Protein AF-A0A4V3IIV3-F1 (afdb_monomer_lite)

Foldseek 3Di:
DDDPVVVVVVVPPDDDDDAAEEEQEFADWDWDWDWADDPPDIDIDTAGDDPSLVPQLCQVVVRHAYEYEYEQEDPNSVVSVVRSCVSNVPSYHYDYDYDPDDDPCVPVDD

Organism: NCBI:txid1259262

Secondary structure (DSSP, 8-state):
---HHHHHHHTTS--S---EEEEEE-S--EEEEEEE--SSS-EEEEEEESHHHHHHTTTGGGTEEEEEEEE--HHHHHHHHHHHHHHHTTSEEEEEE--S----GGG---

Radius of gyration: 18.39 Å; chains: 1; bounding box: 47×36×57 Å

InterPro domains:
  IPR029056 Ribokinase-like [G3DSA:3.40.1190.20] (20-99)

Structure (mmCIF, N/CA/C/O backbone):
data_AF-A0A4V3IIV3-F1
#
_entry.id   AF-A0A4V3IIV3-F1
#
loop_
_atom_site.group_PDB
_atom_site.id
_atom_site.type_symbol
_atom_site.label_atom_id
_atom_site.label_alt_id
_atom_site.label_comp_id
_atom_site.label_asym_id
_atom_site.label_entity_id
_atom_site.label_seq_id
_atom_site.pdbx_PDB_ins_code
_atom_site.Cartn_x
_atom_site.Cartn_y
_atom_site.Cartn_z
_atom_site.occupancy
_atom_site.B_iso_or_equiv
_atom_site.auth_seq_id
_atom_site.auth_comp_id
_atom_site.auth_asym_id
_atom_site.auth_atom_id
_atom_site.pdbx_PDB_model_num
ATOM 1 N N . MET A 1 1 ? 1.792 -2.832 28.795 1.00 39.19 1 MET A N 1
ATOM 2 C CA . MET A 1 1 ? 1.849 -3.235 27.375 1.00 39.19 1 MET A CA 1
ATOM 3 C C . MET A 1 1 ? 0.774 -4.295 27.176 1.00 39.19 1 MET A C 1
ATOM 5 O O . MET A 1 1 ? 0.984 -5.419 27.604 1.00 39.19 1 MET A O 1
ATOM 9 N N . ALA A 1 2 ? -0.420 -3.896 26.719 1.00 42.84 2 ALA A N 1
ATOM 10 C CA . ALA A 1 2 ? -1.589 -4.779 26.665 1.00 42.84 2 ALA A CA 1
ATOM 11 C C . ALA A 1 2 ? -1.345 -5.963 25.713 1.00 42.84 2 ALA A C 1
ATOM 13 O O . ALA A 1 2 ? -0.793 -5.784 24.627 1.00 42.84 2 ALA A O 1
ATOM 14 N N . ASP A 1 3 ? -1.714 -7.160 26.166 1.00 42.53 3 ASP A N 1
ATOM 15 C CA . ASP A 1 3 ? -1.535 -8.427 25.461 1.00 42.53 3 ASP A CA 1
ATOM 16 C C . ASP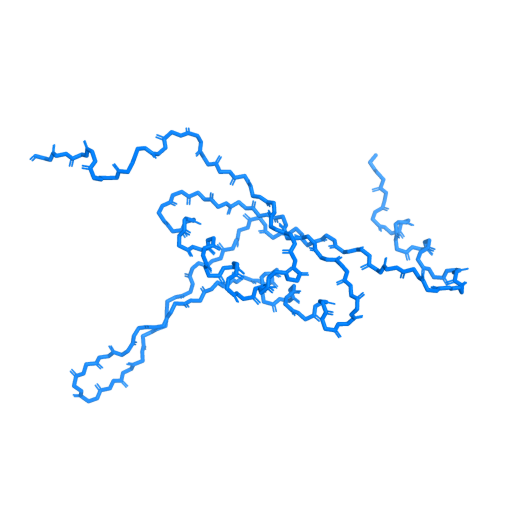 A 1 3 ? -2.420 -8.462 24.208 1.00 42.53 3 ASP A C 1
ATOM 18 O O . ASP A 1 3 ? -3.639 -8.319 24.288 1.00 42.53 3 ASP A O 1
ATOM 22 N N . ALA A 1 4 ? -1.818 -8.683 23.038 1.00 40.72 4 ALA A N 1
ATOM 23 C CA . ALA A 1 4 ? -2.549 -8.806 21.779 1.00 40.72 4 ALA A CA 1
ATOM 24 C C . ALA A 1 4 ? -3.653 -9.876 21.856 1.00 40.72 4 ALA A C 1
ATOM 26 O O . ALA A 1 4 ? -4.674 -9.748 21.189 1.00 40.72 4 ALA A O 1
ATOM 27 N N . ARG A 1 5 ? -3.495 -10.902 22.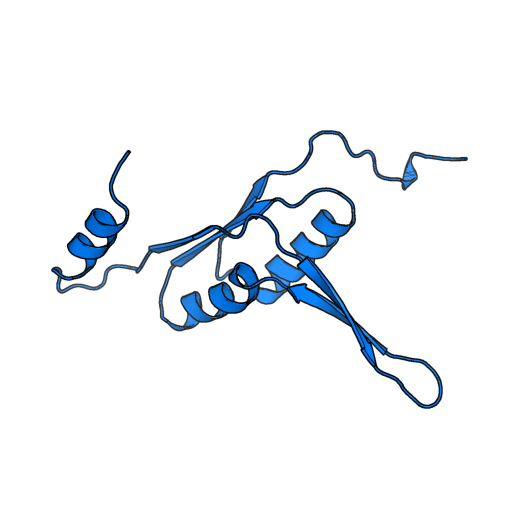704 1.00 38.03 5 ARG A N 1
ATOM 28 C CA . ARG A 1 5 ? -4.502 -11.951 22.903 1.00 38.03 5 ARG A CA 1
ATOM 29 C C . ARG A 1 5 ? -5.745 -11.474 23.652 1.00 38.03 5 ARG A C 1
ATOM 31 O O . ARG A 1 5 ? -6.824 -11.986 23.359 1.00 38.03 5 ARG A O 1
ATOM 38 N N . SER A 1 6 ? -5.635 -10.499 24.561 1.00 40.91 6 SER A N 1
ATOM 39 C CA . SER A 1 6 ? -6.802 -9.979 25.291 1.00 40.91 6 SER A CA 1
ATOM 40 C C . SER A 1 6 ? -7.729 -9.184 24.371 1.00 40.91 6 SER A C 1
ATOM 42 O O . SER A 1 6 ? -8.944 -9.263 24.502 1.00 40.91 6 SER A O 1
ATOM 44 N N . VAL A 1 7 ? -7.163 -8.503 23.369 1.00 49.69 7 VAL A N 1
ATOM 45 C CA . VAL A 1 7 ? -7.917 -7.748 22.355 1.00 49.69 7 VAL A CA 1
ATOM 46 C C . VAL A 1 7 ? -8.780 -8.671 21.479 1.00 49.69 7 VAL A C 1
ATOM 48 O O . VAL A 1 7 ? -9.895 -8.310 21.115 1.00 49.69 7 VAL A O 1
ATOM 51 N N . PHE A 1 8 ? -8.313 -9.888 21.173 1.00 43.94 8 PHE A N 1
ATOM 52 C CA . PHE A 1 8 ? -9.065 -10.848 20.348 1.00 43.94 8 PHE A CA 1
ATOM 53 C C . PHE A 1 8 ? -10.129 -11.648 21.117 1.00 43.94 8 PHE A C 1
ATOM 55 O O . PHE A 1 8 ? -11.009 -12.242 20.491 1.00 43.94 8 PHE A O 1
ATOM 62 N N . ALA A 1 9 ? -10.060 -11.692 22.451 1.00 42.59 9 ALA A N 1
ATOM 63 C CA . ALA A 1 9 ? -11.012 -12.435 23.277 1.00 42.59 9 ALA A CA 1
ATOM 64 C C . ALA A 1 9 ? -12.355 -11.695 23.437 1.00 42.59 9 ALA A C 1
ATOM 66 O O . ALA A 1 9 ? -13.409 -12.328 23.371 1.00 42.59 9 ALA A O 1
ATOM 67 N N . GLU A 1 10 ? -12.328 -10.363 23.551 1.00 41.28 10 GLU A N 1
ATOM 68 C CA . GLU A 1 10 ? -13.518 -9.509 23.719 1.00 41.28 10 GLU A CA 1
ATOM 69 C C . GLU A 1 10 ? -14.480 -9.584 22.513 1.00 41.28 10 GLU A C 1
ATOM 71 O O . GLU A 1 10 ? -15.701 -9.522 22.655 1.00 41.28 10 GLU A O 1
ATOM 76 N N . ALA A 1 11 ? -13.939 -9.795 21.307 1.00 50.88 11 ALA A N 1
ATOM 77 C CA . ALA A 1 11 ? -14.694 -9.797 20.052 1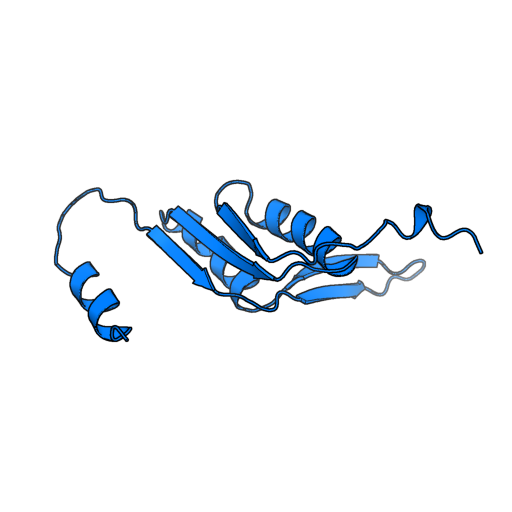.00 50.88 11 ALA A CA 1
ATOM 78 C C . ALA A 1 11 ? -15.665 -10.987 19.889 1.00 50.88 11 ALA A C 1
ATOM 80 O O . ALA A 1 11 ? -16.476 -10.997 18.965 1.00 50.88 11 ALA A O 1
ATOM 81 N N . ARG A 1 12 ? -15.593 -12.013 20.751 1.00 46.72 12 ARG A N 1
ATOM 82 C CA . ARG A 1 12 ? -16.356 -13.265 20.584 1.00 46.72 12 ARG A CA 1
ATOM 83 C C . ARG A 1 12 ? -17.684 -13.320 21.348 1.00 46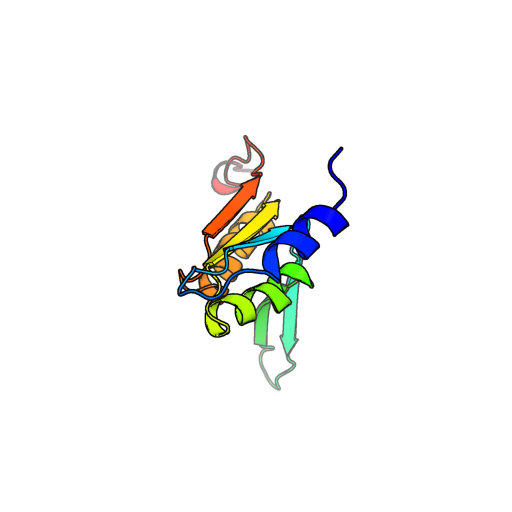.72 12 ARG A C 1
ATOM 85 O O . ARG A 1 12 ? -18.377 -14.326 21.231 1.00 46.72 12 ARG A O 1
ATOM 92 N N . SER A 1 13 ? -18.045 -12.289 22.118 1.00 53.97 13 SER A N 1
ATOM 93 C CA . SER A 1 13 ? -19.126 -12.387 23.119 1.00 53.97 13 SER A CA 1
ATOM 94 C C . SER A 1 13 ? -20.392 -11.547 22.855 1.00 53.97 13 SER A C 1
ATOM 96 O O . SER A 1 13 ? -21.266 -11.503 23.720 1.00 53.97 13 SER A O 1
ATOM 98 N N . GLY A 1 14 ? -20.556 -10.889 21.703 1.00 46.66 14 GLY A N 1
ATOM 99 C CA . GLY A 1 14 ? -21.684 -9.969 21.481 1.00 46.66 14 GLY A CA 1
ATOM 100 C C . GLY A 1 14 ? -22.499 -10.260 20.224 1.00 46.66 14 GLY A C 1
ATOM 101 O O . GLY A 1 14 ? -22.029 -10.046 19.114 1.00 46.66 14 GLY A O 1
ATOM 102 N N . SER A 1 15 ? -23.751 -10.682 20.390 1.00 62.22 15 SER A N 1
ATOM 103 C CA . SER A 1 15 ? -24.780 -10.604 19.345 1.00 62.22 15 SER A CA 1
ATOM 104 C C . SER A 1 15 ? -25.117 -9.129 19.072 1.00 62.22 15 SER A C 1
ATOM 106 O O . SER A 1 15 ? -25.709 -8.537 19.962 1.00 62.22 15 SER A O 1
ATOM 108 N N . HIS A 1 16 ? -24.760 -8.530 17.917 1.00 50.59 16 HIS A N 1
ATOM 109 C CA . HIS A 1 16 ? -25.433 -7.363 17.285 1.00 50.59 16 HIS A CA 1
ATOM 110 C C . HIS A 1 16 ? -24.695 -6.825 16.033 1.00 50.59 16 HIS A C 1
ATOM 112 O O . HIS A 1 16 ? -23.493 -6.999 15.870 1.00 50.59 16 HIS A O 1
ATOM 118 N N . SER A 1 17 ? -25.445 -6.099 15.195 1.00 55.03 17 SER A N 1
ATOM 119 C CA . SER A 1 17 ? -25.038 -5.165 14.126 1.00 55.03 17 SER A CA 1
ATOM 120 C C . SER A 1 17 ? -23.983 -4.120 14.571 1.00 55.03 17 SER A C 1
ATOM 122 O O . SER A 1 17 ? -24.292 -2.936 14.702 1.00 55.03 17 SER A O 1
ATOM 124 N N . ALA A 1 18 ? -22.742 -4.535 14.823 1.00 62.81 18 ALA A N 1
ATOM 125 C CA . ALA A 1 18 ? -21.608 -3.657 15.110 1.00 62.81 18 ALA A CA 1
ATOM 126 C C . ALA A 1 18 ? -20.582 -3.753 13.973 1.00 62.81 18 ALA A C 1
ATOM 128 O O . ALA A 1 18 ? -20.187 -4.847 13.571 1.00 62.81 18 ALA A O 1
ATOM 129 N N . VAL A 1 19 ? -20.170 -2.606 13.429 1.00 70.75 19 VAL A N 1
ATOM 130 C CA . VAL A 1 19 ? -19.185 -2.544 12.340 1.00 70.75 19 VAL A CA 1
ATOM 131 C C . VAL A 1 19 ? -17.846 -3.081 12.849 1.00 70.75 19 VAL A C 1
ATOM 133 O O . VAL A 1 19 ? -17.314 -2.588 13.842 1.00 70.75 19 VAL A O 1
ATOM 136 N N . ASN A 1 20 ? -17.294 -4.089 12.173 1.00 87.38 20 ASN A N 1
ATOM 137 C CA . ASN A 1 20 ? -16.010 -4.685 12.532 1.00 87.38 20 ASN A CA 1
ATOM 138 C C . ASN A 1 20 ? -14.868 -3.737 12.125 1.00 87.38 20 ASN A C 1
ATOM 140 O O . ASN A 1 20 ? -14.603 -3.571 10.936 1.00 87.38 20 ASN A O 1
ATOM 144 N N . VAL A 1 21 ? -14.216 -3.083 13.088 1.00 91.00 21 VAL A N 1
ATOM 145 C CA . VAL A 1 21 ? -13.125 -2.128 12.825 1.00 91.00 21 VAL A CA 1
ATOM 146 C C . VAL A 1 21 ? -11.779 -2.846 12.860 1.00 91.00 21 VAL A C 1
ATOM 148 O O . VAL A 1 21 ? -11.422 -3.456 13.866 1.00 91.00 21 VAL A O 1
ATOM 151 N N . VAL A 1 22 ? -11.006 -2.746 11.777 1.00 92.38 22 VAL A N 1
ATOM 152 C CA . VAL A 1 22 ? -9.710 -3.418 11.630 1.00 92.38 22 VAL A CA 1
ATOM 153 C C . VAL A 1 22 ? -8.620 -2.414 11.277 1.00 92.38 22 VAL A C 1
ATOM 155 O O . VAL A 1 22 ? -8.729 -1.669 10.307 1.00 92.38 22 VAL A O 1
ATOM 158 N N . VAL A 1 23 ? -7.518 -2.443 12.026 1.00 92.19 23 VAL A N 1
ATOM 159 C CA . VAL A 1 23 ? -6.296 -1.705 11.685 1.00 92.19 23 VAL A CA 1
ATOM 160 C C . VAL A 1 23 ? -5.249 -2.689 11.181 1.00 92.19 23 VAL A C 1
ATOM 162 O O . VAL A 1 23 ? -4.900 -3.646 11.871 1.00 92.19 23 VAL A O 1
ATOM 165 N N . VAL A 1 24 ? -4.723 -2.443 9.984 1.00 91.12 24 VAL A N 1
ATOM 166 C CA . VAL A 1 24 ? -3.624 -3.215 9.401 1.00 91.12 24 VAL A CA 1
ATOM 167 C C . VAL A 1 24 ? -2.352 -2.386 9.482 1.00 91.12 24 VAL A C 1
ATOM 169 O O . VAL A 1 24 ? -2.225 -1.361 8.817 1.00 91.12 24 VAL A O 1
ATOM 172 N N . PHE A 1 25 ? -1.394 -2.840 10.287 1.00 92.25 25 PHE A N 1
ATOM 173 C CA . PHE A 1 25 ? -0.062 -2.247 10.333 1.00 92.25 25 PHE A CA 1
ATOM 174 C C . PHE A 1 25 ? 0.840 -2.904 9.283 1.00 92.25 25 PHE A C 1
ATOM 176 O O . PHE A 1 25 ? 1.185 -4.081 9.386 1.00 92.25 25 PHE A O 1
ATOM 183 N N . ALA A 1 26 ? 1.199 -2.136 8.257 1.00 91.56 26 ALA A N 1
ATOM 184 C CA . ALA A 1 26 ? 2.023 -2.551 7.128 1.00 91.56 26 ALA A CA 1
ATOM 185 C C . ALA A 1 26 ? 3.106 -1.486 6.874 1.00 91.56 26 ALA A C 1
ATOM 187 O O . ALA A 1 26 ? 2.996 -0.705 5.931 1.00 91.56 26 ALA A O 1
ATOM 188 N N . PRO A 1 27 ? 4.147 -1.408 7.725 1.00 91.12 27 PRO A N 1
ATOM 189 C CA . PRO A 1 27 ? 5.066 -0.267 7.757 1.00 91.12 27 PRO A CA 1
ATOM 190 C C . PRO A 1 27 ? 5.938 -0.120 6.508 1.00 91.12 27 PRO A C 1
ATOM 192 O O . PRO A 1 27 ? 6.461 0.960 6.269 1.00 91.12 27 PRO A O 1
ATOM 195 N N . SER A 1 28 ? 6.093 -1.179 5.713 1.00 89.94 28 SER A N 1
ATOM 196 C CA . SER A 1 28 ? 6.949 -1.196 4.525 1.00 89.94 28 SER A CA 1
ATOM 197 C C . SER A 1 28 ? 6.176 -1.751 3.320 1.00 89.94 28 SER A C 1
ATOM 199 O O . SER A 1 28 ? 6.327 -2.924 2.969 1.00 89.94 28 SER A O 1
ATOM 201 N N . PRO A 1 29 ? 5.263 -0.960 2.725 1.00 91.56 29 PRO A N 1
ATOM 202 C CA . PRO A 1 29 ? 4.679 -1.295 1.431 1.00 91.56 29 PRO A CA 1
ATOM 203 C C . PRO A 1 29 ? 5.763 -1.249 0.344 1.00 91.56 29 PRO A C 1
ATOM 205 O O . PRO A 1 29 ? 6.732 -0.499 0.451 1.00 91.56 29 PRO A O 1
ATOM 208 N N . VAL A 1 30 ? 5.605 -2.058 -0.704 1.00 93.00 30 VAL A N 1
ATOM 209 C CA . VAL A 1 30 ? 6.623 -2.227 -1.755 1.00 93.00 30 VAL A CA 1
ATOM 210 C C . VAL A 1 30 ? 6.054 -1.809 -3.099 1.00 93.00 30 VAL A C 1
ATOM 212 O O . VAL A 1 30 ? 5.001 -2.305 -3.492 1.00 93.00 30 VAL A O 1
ATOM 215 N N . LEU A 1 31 ? 6.755 -0.945 -3.836 1.00 94.25 31 LEU A N 1
ATOM 216 C CA . LEU A 1 31 ? 6.417 -0.679 -5.233 1.00 94.25 31 LEU A CA 1
ATOM 217 C C . LEU A 1 31 ? 6.852 -1.886 -6.059 1.00 94.25 31 LEU A C 1
ATOM 219 O O . LEU A 1 31 ? 8.041 -2.135 -6.233 1.00 94.25 31 LEU A O 1
ATOM 223 N N . THR A 1 32 ? 5.882 -2.664 -6.522 1.00 94.44 32 THR A N 1
ATOM 224 C CA . THR A 1 32 ? 6.149 -3.821 -7.373 1.00 94.44 32 THR A CA 1
ATOM 225 C C . THR A 1 32 ? 6.117 -3.368 -8.824 1.00 94.44 32 THR A C 1
ATOM 227 O O . THR A 1 32 ? 5.119 -2.795 -9.259 1.00 94.44 32 THR A O 1
ATOM 230 N N . VAL A 1 33 ? 7.205 -3.624 -9.549 1.00 95.62 33 VAL A N 1
ATOM 231 C CA . VAL A 1 33 ? 7.341 -3.346 -10.981 1.00 95.62 33 VAL A CA 1
ATOM 232 C C . VAL A 1 33 ? 7.406 -4.681 -11.702 1.00 95.62 33 VAL A C 1
ATOM 234 O O . VAL A 1 33 ? 8.334 -5.458 -11.476 1.00 95.62 33 VAL A O 1
ATOM 237 N N . THR A 1 34 ? 6.430 -4.947 -12.558 1.00 95.69 34 THR A N 1
ATOM 238 C CA . THR A 1 34 ? 6.418 -6.134 -13.411 1.00 95.69 34 THR A CA 1
ATOM 239 C C . THR A 1 34 ? 6.683 -5.696 -14.841 1.00 95.69 34 THR A C 1
ATOM 241 O O . THR A 1 34 ? 6.017 -4.792 -15.340 1.00 95.69 34 THR A O 1
ATOM 244 N N . VAL A 1 35 ? 7.659 -6.332 -15.488 1.00 95.62 35 VAL A N 1
ATOM 245 C CA . VAL A 1 35 ? 7.976 -6.114 -16.902 1.00 95.62 35 VAL A CA 1
ATOM 246 C C . VAL A 1 35 ? 7.545 -7.351 -17.674 1.00 95.62 35 VAL A C 1
ATOM 248 O O . VAL A 1 35 ? 8.096 -8.433 -17.474 1.00 95.62 35 VAL A O 1
ATOM 251 N N . GLU A 1 36 ? 6.556 -7.194 -18.543 1.00 94.75 36 GLU A N 1
ATOM 252 C CA . GLU A 1 36 ? 6.040 -8.266 -19.385 1.00 94.75 36 GLU A CA 1
ATOM 253 C C . GLU A 1 36 ? 6.620 -8.140 -20.792 1.00 94.75 36 GLU A C 1
ATOM 255 O O . GLU A 1 36 ? 6.458 -7.124 -21.472 1.00 94.75 36 GLU A O 1
ATOM 260 N N . GLY A 1 37 ? 7.328 -9.182 -21.232 1.00 91.69 37 GLY A N 1
ATOM 261 C CA . GLY A 1 37 ? 7.917 -9.227 -22.565 1.00 91.69 37 GLY A CA 1
ATOM 262 C C . GLY A 1 37 ? 6.841 -9.263 -23.650 1.00 91.69 37 GLY A C 1
ATOM 263 O O . GLY A 1 37 ? 5.920 -10.076 -23.595 1.00 91.69 37 GLY A O 1
ATOM 264 N N . ARG A 1 38 ? 6.989 -8.406 -24.660 1.00 86.81 38 ARG A N 1
ATOM 265 C CA . ARG A 1 38 ? 6.191 -8.409 -25.893 1.00 86.81 38 ARG A CA 1
ATOM 266 C C . ARG A 1 38 ? 7.124 -8.314 -27.090 1.00 86.81 38 ARG A C 1
ATOM 268 O O . ARG A 1 38 ? 8.265 -7.887 -26.942 1.00 86.81 38 ARG A O 1
ATOM 275 N N . GLU A 1 39 ? 6.638 -8.697 -28.267 1.00 82.44 39 GLU A N 1
ATOM 276 C CA . GLU A 1 39 ? 7.472 -8.786 -29.475 1.00 82.44 39 GLU A CA 1
ATOM 277 C C . GLU A 1 39 ? 8.099 -7.447 -29.902 1.00 82.44 39 GLU A C 1
ATOM 279 O O . GLU A 1 39 ? 9.131 -7.448 -30.567 1.00 82.44 39 GLU A O 1
ATOM 284 N N . THR A 1 40 ? 7.511 -6.309 -29.515 1.00 87.06 40 THR A N 1
ATOM 285 C CA . THR A 1 40 ? 7.970 -4.975 -29.939 1.00 87.06 40 THR A CA 1
ATOM 286 C C . THR A 1 40 ? 8.354 -4.066 -28.774 1.00 87.06 40 THR A C 1
ATOM 288 O O . THR A 1 40 ? 9.469 -3.550 -28.749 1.00 87.06 40 THR A O 1
ATOM 291 N N . VAL A 1 41 ? 7.456 -3.861 -27.807 1.00 88.88 41 VAL A N 1
ATOM 292 C CA . VAL A 1 41 ? 7.678 -2.983 -26.648 1.00 88.88 41 VAL A CA 1
ATOM 293 C C . VAL A 1 41 ? 7.169 -3.679 -25.386 1.00 88.88 41 VAL A C 1
ATOM 295 O O . VAL A 1 41 ? 5.992 -4.041 -25.355 1.00 88.88 41 VAL A O 1
ATOM 298 N N . PRO A 1 42 ? 8.016 -3.882 -24.360 1.00 92.00 42 PRO A N 1
ATOM 299 C CA . PRO A 1 42 ? 7.593 -4.520 -23.123 1.00 92.00 42 PRO A CA 1
ATOM 300 C C . PRO A 1 42 ? 6.584 -3.651 -22.372 1.00 92.00 42 PRO A C 1
ATOM 302 O O . PRO A 1 42 ? 6.713 -2.426 -22.321 1.00 92.00 42 PRO A O 1
ATOM 305 N N . ASP A 1 43 ? 5.618 -4.303 -21.739 1.00 94.81 43 ASP A N 1
ATOM 306 C CA . ASP A 1 43 ? 4.659 -3.632 -20.873 1.00 94.81 43 ASP A CA 1
ATOM 307 C C . ASP A 1 43 ? 5.207 -3.532 -19.453 1.00 94.81 43 ASP A C 1
ATOM 309 O O . ASP A 1 43 ? 5.810 -4.471 -18.931 1.00 94.81 43 ASP A O 1
ATOM 313 N N . VAL A 1 44 ? 4.978 -2.385 -18.815 1.00 94.25 44 VAL A N 1
ATOM 314 C CA . VAL A 1 44 ? 5.379 -2.134 -17.430 1.00 94.25 44 VAL A CA 1
ATOM 315 C C . VAL A 1 44 ? 4.130 -1.947 -16.584 1.00 94.25 44 VAL A C 1
ATOM 317 O O . VAL A 1 44 ? 3.366 -1.002 -16.780 1.00 94.25 44 VAL A O 1
ATOM 320 N N . HIS A 1 45 ? 3.946 -2.834 -15.611 1.00 93.88 45 HIS A N 1
ATOM 321 C CA . HIS A 1 45 ? 2.860 -2.771 -14.644 1.00 93.88 45 HIS A CA 1
ATOM 322 C C . HIS A 1 45 ? 3.396 -2.383 -13.272 1.00 93.88 45 HIS A C 1
ATOM 324 O O . HIS A 1 45 ? 4.417 -2.898 -12.812 1.00 93.88 45 HIS A O 1
ATOM 330 N N . LEU A 1 46 ? 2.685 -1.475 -12.610 1.00 94.94 46 LEU A N 1
ATOM 331 C CA . LEU A 1 46 ? 3.035 -0.968 -11.292 1.00 94.94 46 LEU A CA 1
ATOM 332 C C . LEU A 1 46 ? 1.942 -1.338 -10.299 1.00 94.94 46 LEU A C 1
ATOM 334 O O . LEU A 1 46 ? 0.756 -1.109 -10.545 1.00 94.94 46 LEU A O 1
ATOM 338 N N . HIS A 1 47 ? 2.346 -1.897 -9.163 1.00 93.31 47 HIS A N 1
ATOM 339 C CA . HIS A 1 47 ? 1.422 -2.339 -8.128 1.00 93.31 47 HIS A CA 1
ATOM 340 C C . HIS A 1 47 ? 1.900 -1.941 -6.737 1.00 93.31 47 HIS A C 1
ATOM 342 O O . HIS A 1 47 ? 3.091 -1.998 -6.421 1.00 93.31 47 HIS A O 1
ATOM 348 N N . ALA A 1 48 ? 0.942 -1.607 -5.872 1.00 93.44 48 ALA A N 1
ATOM 349 C CA . ALA A 1 48 ? 1.189 -1.546 -4.443 1.00 93.44 48 ALA A CA 1
ATOM 350 C C . ALA A 1 48 ? 1.269 -2.977 -3.888 1.00 93.44 48 ALA A C 1
ATOM 352 O O . ALA A 1 48 ? 0.282 -3.713 -3.862 1.00 93.44 48 ALA A O 1
ATOM 353 N N . GLY A 1 49 ? 2.469 -3.377 -3.484 1.00 90.44 49 GLY A N 1
ATOM 354 C CA . GLY A 1 49 ? 2.791 -4.699 -2.964 1.00 90.44 49 GLY A CA 1
ATOM 355 C C . GLY A 1 49 ? 3.086 -4.705 -1.464 1.00 90.44 49 GLY A C 1
ATOM 356 O O . GLY A 1 49 ? 3.072 -3.683 -0.776 1.00 90.44 49 GLY A O 1
ATOM 357 N N . GLY A 1 50 ? 3.384 -5.901 -0.959 1.00 89.38 50 GLY A N 1
ATOM 358 C CA . GLY A 1 50 ? 3.590 -6.173 0.463 1.00 89.38 50 GLY A CA 1
ATOM 359 C C . GLY A 1 50 ? 2.374 -6.849 1.096 1.00 89.38 50 GLY A C 1
ATOM 360 O O . GLY A 1 50 ? 1.226 -6.534 0.787 1.00 89.38 50 GLY A O 1
ATOM 361 N N . GLN A 1 51 ? 2.612 -7.807 1.997 1.00 85.94 51 GLN A N 1
ATOM 362 C CA . GLN A 1 51 ? 1.551 -8.688 2.510 1.00 85.94 51 GLN A CA 1
ATOM 363 C C . GLN A 1 51 ? 0.396 -7.931 3.180 1.00 85.94 51 GLN A C 1
ATOM 365 O O . GLN A 1 51 ? -0.753 -8.352 3.061 1.00 85.94 51 GLN A O 1
ATOM 370 N N . GLY A 1 52 ? 0.687 -6.813 3.850 1.00 85.25 52 GLY A N 1
ATOM 371 C CA . GLY A 1 52 ? -0.338 -5.960 4.449 1.00 85.25 52 GLY A CA 1
ATOM 372 C C . GLY A 1 52 ? -1.257 -5.322 3.406 1.00 85.25 52 GLY A C 1
ATOM 373 O O . GLY A 1 52 ? -2.471 -5.443 3.522 1.00 85.25 52 GLY A O 1
ATOM 374 N N . VAL A 1 53 ? -0.691 -4.746 2.340 1.00 85.75 53 VAL A N 1
ATOM 375 C CA . VAL A 1 53 ? -1.445 -4.135 1.228 1.00 85.75 53 VAL A CA 1
ATOM 376 C C . VAL A 1 53 ? -2.239 -5.188 0.445 1.00 85.75 53 VAL A C 1
ATOM 378 O O . VAL A 1 53 ? -3.406 -4.991 0.113 1.00 85.75 53 VAL A O 1
ATOM 381 N N . CYS A 1 54 ? -1.650 -6.361 0.205 1.00 85.19 54 CYS A N 1
ATOM 382 C CA . CYS A 1 54 ? -2.327 -7.430 -0.530 1.00 85.19 54 CYS A CA 1
ATOM 383 C C . CYS A 1 54 ? -3.523 -8.024 0.229 1.00 85.19 54 CYS A C 1
ATOM 385 O O . CYS A 1 54 ? -4.489 -8.458 -0.400 1.00 85.19 54 CYS A O 1
ATOM 387 N N . ARG A 1 55 ? -3.453 -8.092 1.566 1.00 85.94 55 ARG A N 1
ATOM 388 C CA . ARG A 1 55 ? -4.504 -8.692 2.404 1.00 85.94 55 ARG A CA 1
ATOM 389 C C . ARG A 1 55 ? -5.585 -7.691 2.801 1.00 85.94 55 ARG A C 1
ATOM 391 O O . ARG A 1 55 ? -6.751 -8.069 2.865 1.00 85.94 55 ARG A O 1
ATOM 398 N N . VAL A 1 56 ? -5.225 -6.425 3.026 1.00 87.94 56 VAL A N 1
ATOM 399 C CA . VAL A 1 56 ? -6.161 -5.400 3.517 1.00 87.94 56 VAL A CA 1
ATOM 400 C C . VAL A 1 56 ? -7.332 -5.165 2.551 1.00 87.94 56 VAL A C 1
ATOM 402 O O . VAL A 1 56 ? -8.448 -4.947 3.005 1.00 87.94 56 VAL A O 1
ATOM 405 N N . ARG A 1 57 ? -7.124 -5.329 1.236 1.00 84.06 57 ARG A N 1
ATOM 406 C CA . ARG A 1 57 ? -8.164 -5.148 0.202 1.00 84.06 57 ARG A CA 1
ATOM 407 C C . ARG A 1 57 ? -9.374 -6.082 0.329 1.00 84.06 57 ARG A C 1
ATOM 409 O O . ARG A 1 57 ? -10.431 -5.783 -0.206 1.00 84.06 57 ARG A O 1
ATOM 416 N N . MET A 1 58 ? -9.226 -7.224 1.003 1.00 87.62 58 MET A N 1
ATOM 417 C CA . MET A 1 58 ? -10.324 -8.184 1.177 1.00 87.62 58 MET A CA 1
ATOM 418 C C . MET A 1 58 ? -11.234 -7.816 2.353 1.00 87.62 58 MET A C 1
ATOM 420 O O . MET A 1 58 ? -12.397 -8.201 2.370 1.00 87.62 58 MET A O 1
ATOM 424 N N . LEU A 1 59 ? -10.717 -7.075 3.336 1.00 89.50 59 LEU A N 1
ATOM 425 C CA . LEU A 1 59 ? -11.420 -6.794 4.586 1.00 89.50 59 LEU A CA 1
ATOM 426 C C . LEU A 1 59 ? -12.705 -5.966 4.394 1.00 89.50 59 LEU A C 1
ATOM 428 O O . LEU A 1 59 ? -13.708 -6.326 5.011 1.00 89.50 59 LEU A O 1
ATOM 432 N N . PRO A 1 60 ? -12.759 -4.944 3.514 1.00 87.38 60 PRO A N 1
ATOM 433 C CA . PRO A 1 60 ? -14.014 -4.237 3.272 1.00 87.38 60 PRO A CA 1
ATOM 434 C C . PRO A 1 60 ? -15.103 -5.120 2.660 1.00 87.38 60 PRO A C 1
ATOM 436 O O . PRO A 1 60 ? -16.268 -5.010 3.034 1.00 87.38 60 PRO A O 1
ATOM 439 N N . ALA A 1 61 ? -14.732 -6.062 1.784 1.00 86.25 61 ALA A N 1
ATOM 440 C CA . ALA A 1 61 ? -15.674 -7.028 1.211 1.00 86.25 61 ALA A CA 1
ATOM 441 C C . ALA A 1 61 ? -16.251 -7.997 2.263 1.00 86.25 61 ALA A C 1
ATOM 443 O O . ALA A 1 61 ? -17.301 -8.592 2.042 1.00 86.25 61 ALA A O 1
ATOM 444 N N . LEU A 1 62 ? -15.591 -8.133 3.419 1.00 88.81 62 LEU A N 1
ATOM 445 C CA . LEU A 1 62 ? -16.064 -8.905 4.571 1.00 88.81 62 LEU A CA 1
ATOM 446 C C . LEU A 1 62 ? -16.869 -8.055 5.574 1.00 88.81 62 LEU A C 1
ATOM 448 O O . LEU A 1 62 ? -17.199 -8.536 6.656 1.00 88.81 62 LEU A O 1
ATOM 452 N N . GLY A 1 63 ? -17.190 -6.802 5.232 1.00 87.94 63 GLY A N 1
ATOM 453 C CA . GLY A 1 63 ? -17.978 -5.897 6.072 1.00 87.94 63 GLY A CA 1
ATOM 454 C C . GLY A 1 63 ? -17.174 -5.168 7.151 1.00 87.94 63 GLY A C 1
ATOM 455 O O . GLY A 1 63 ? -17.764 -4.614 8.080 1.00 87.94 63 GLY A O 1
ATOM 456 N N . SER A 1 64 ? -15.840 -5.164 7.060 1.00 89.94 64 SER A N 1
ATOM 457 C CA . SER A 1 64 ? -14.993 -4.419 7.991 1.00 89.94 64 SER A CA 1
ATOM 458 C C . SER A 1 64 ? -14.782 -2.968 7.555 1.00 89.94 64 SER A C 1
ATOM 460 O O . SER A 1 64 ? -14.583 -2.689 6.376 1.00 89.94 64 SER A O 1
ATOM 462 N N . SER A 1 65 ? -14.736 -2.050 8.523 1.00 89.19 65 SER A N 1
ATOM 463 C CA . SER A 1 65 ? -14.166 -0.711 8.339 1.00 89.19 65 SER A CA 1
ATOM 464 C C . SER A 1 65 ? -12.667 -0.779 8.604 1.00 89.19 65 SER A C 1
ATOM 466 O O . SER A 1 65 ? -12.245 -1.307 9.635 1.00 89.19 65 SER A O 1
ATOM 468 N N . VAL A 1 66 ? -11.854 -0.307 7.662 1.00 90.38 66 VAL A N 1
ATOM 469 C CA . VAL A 1 66 ? -10.433 -0.654 7.625 1.00 90.38 66 VAL A CA 1
ATOM 470 C C . VAL A 1 66 ? -9.551 0.583 7.629 1.00 90.38 66 VAL A C 1
ATOM 472 O O . VAL A 1 66 ? -9.774 1.514 6.860 1.00 90.38 66 VAL A O 1
ATOM 475 N N . THR A 1 67 ? -8.496 0.552 8.440 1.00 91.88 67 THR A N 1
ATOM 476 C CA . THR A 1 67 ? -7.415 1.541 8.399 1.00 91.88 67 THR A CA 1
ATOM 477 C C . THR A 1 67 ? -6.092 0.856 8.081 1.00 91.88 67 THR A C 1
ATOM 479 O O . THR A 1 67 ? -5.665 -0.044 8.804 1.00 91.88 67 THR A O 1
ATOM 482 N N . LEU A 1 68 ? -5.413 1.292 7.020 1.00 91.56 68 LEU A N 1
ATOM 483 C CA . LEU A 1 68 ? -4.048 0.881 6.698 1.00 91.56 68 LEU A CA 1
ATOM 484 C C . LEU A 1 68 ? -3.058 1.885 7.299 1.00 91.56 68 LEU A C 1
ATOM 486 O O . LEU A 1 68 ? -3.058 3.056 6.927 1.00 91.56 68 LEU A O 1
ATOM 490 N N . CYS A 1 69 ? -2.190 1.419 8.195 1.00 92.62 69 CYS A N 1
ATOM 491 C CA . CYS A 1 69 ? -1.097 2.206 8.760 1.00 92.62 69 CYS A CA 1
ATOM 492 C C . CYS A 1 69 ? 0.230 1.807 8.103 1.00 92.62 69 CYS A C 1
ATOM 494 O O . CYS A 1 69 ? 0.641 0.647 8.197 1.00 92.62 69 CYS A O 1
ATOM 496 N N . CYS A 1 70 ? 0.892 2.749 7.430 1.00 92.19 70 CYS A N 1
ATOM 497 C CA . CYS A 1 70 ? 2.124 2.490 6.678 1.00 92.19 70 CYS A CA 1
ATOM 498 C C . CYS A 1 70 ? 3.097 3.680 6.697 1.00 92.19 70 CYS A C 1
ATOM 500 O O . CYS A 1 70 ? 2.792 4.750 7.221 1.00 92.19 70 CYS A O 1
ATOM 502 N N . VAL A 1 71 ? 4.292 3.503 6.135 1.00 91.81 71 VAL A N 1
ATOM 503 C CA . VAL A 1 71 ? 5.233 4.602 5.882 1.00 91.81 71 VAL A CA 1
ATOM 504 C C . VAL A 1 71 ? 5.307 4.817 4.375 1.00 91.81 71 VAL A C 1
ATOM 506 O O . VAL A 1 71 ? 5.539 3.869 3.629 1.00 91.81 71 VAL A O 1
ATOM 509 N N . LEU A 1 72 ? 5.091 6.057 3.934 1.00 89.56 72 LEU A N 1
ATOM 510 C CA . LEU A 1 72 ? 5.156 6.462 2.530 1.00 89.56 72 LEU A CA 1
ATOM 511 C C . LEU A 1 72 ? 6.080 7.677 2.426 1.00 89.56 72 LEU A C 1
ATOM 513 O O . LEU A 1 72 ? 5.702 8.787 2.797 1.00 89.56 72 LEU A O 1
ATOM 517 N N . THR A 1 73 ? 7.298 7.463 1.939 1.00 87.38 73 THR A N 1
ATOM 518 C CA . THR A 1 73 ? 8.345 8.490 1.849 1.00 87.38 73 THR A CA 1
ATOM 519 C C . THR A 1 73 ? 9.069 8.416 0.512 1.00 87.38 73 THR A C 1
ATOM 521 O O . THR A 1 73 ? 9.081 7.353 -0.113 1.00 87.38 73 THR A O 1
ATOM 524 N N . GLY A 1 74 ? 9.682 9.516 0.077 1.00 86.25 74 GLY A N 1
ATOM 525 C CA . GLY A 1 74 ? 10.343 9.584 -1.217 1.00 86.25 74 GLY A CA 1
ATOM 526 C C . GLY A 1 74 ? 9.363 9.570 -2.383 1.00 86.25 74 GLY A C 1
ATOM 527 O O . GLY A 1 74 ? 8.138 9.520 -2.232 1.00 86.25 74 GLY A O 1
ATOM 528 N N . GLU A 1 75 ? 9.930 9.560 -3.581 1.00 88.81 75 GLU A N 1
ATOM 529 C CA . GLU A 1 75 ? 9.194 9.518 -4.848 1.00 88.81 75 GLU A CA 1
ATOM 530 C C . GLU A 1 75 ? 8.376 8.231 -4.978 1.00 88.81 75 GLU A C 1
ATOM 532 O O . GLU A 1 75 ? 7.192 8.247 -5.323 1.00 88.81 75 GLU A O 1
ATOM 537 N N . THR A 1 76 ? 8.981 7.102 -4.602 1.00 89.56 76 THR A N 1
ATOM 538 C CA . THR A 1 76 ? 8.303 5.805 -4.576 1.00 89.56 76 THR A CA 1
ATOM 539 C C . THR A 1 76 ? 7.164 5.785 -3.565 1.00 89.56 76 THR A C 1
ATOM 541 O O . THR A 1 76 ? 6.140 5.170 -3.842 1.00 89.56 76 THR A O 1
ATOM 544 N N . GLY A 1 77 ? 7.280 6.493 -2.437 1.00 89.31 77 GLY A N 1
ATOM 545 C CA . GLY A 1 77 ? 6.201 6.662 -1.465 1.00 89.31 77 GLY A CA 1
ATOM 546 C C . GLY A 1 77 ? 5.025 7.483 -1.993 1.00 89.31 77 GLY A C 1
ATOM 547 O O . GLY A 1 77 ? 3.876 7.153 -1.695 1.00 89.31 77 GLY A O 1
ATOM 548 N N . GLN A 1 78 ? 5.280 8.518 -2.800 1.00 89.19 78 GLN A N 1
ATOM 549 C CA . GLN A 1 78 ? 4.213 9.271 -3.470 1.00 89.19 78 GLN A CA 1
ATOM 550 C C . GLN A 1 78 ? 3.453 8.384 -4.460 1.00 89.19 78 GLN A C 1
ATOM 552 O O . GLN A 1 78 ? 2.224 8.308 -4.399 1.00 89.19 78 GLN A O 1
ATOM 557 N N . MET A 1 79 ? 4.181 7.656 -5.311 1.00 91.94 79 MET A N 1
ATOM 558 C C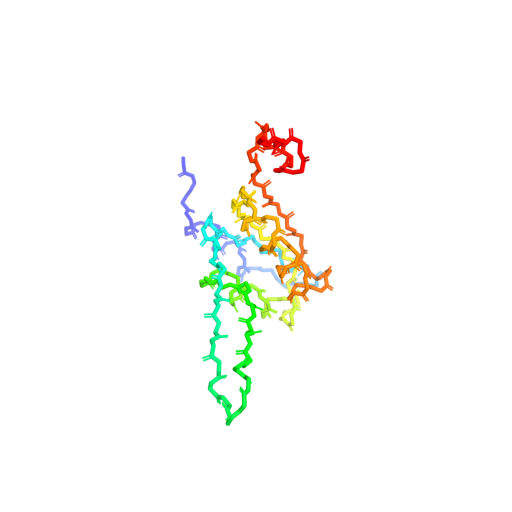A . MET A 1 79 ? 3.581 6.737 -6.278 1.00 91.94 79 MET A CA 1
ATOM 559 C C . MET A 1 79 ? 2.839 5.582 -5.595 1.00 91.94 79 MET A C 1
ATOM 561 O O . MET A 1 79 ? 1.715 5.251 -5.966 1.00 91.94 79 MET A O 1
ATOM 565 N N . LEU A 1 80 ? 3.430 5.004 -4.546 1.00 92.31 80 LEU A N 1
ATOM 566 C CA . LEU A 1 80 ? 2.778 3.990 -3.722 1.00 92.31 80 LEU A CA 1
ATOM 567 C C . LEU A 1 80 ? 1.493 4.507 -3.089 1.00 92.31 80 LEU A C 1
ATOM 569 O O . LEU A 1 80 ? 0.524 3.760 -3.054 1.00 92.31 80 LEU A O 1
ATOM 573 N N . GLY A 1 81 ? 1.459 5.760 -2.628 1.00 90.88 81 GLY A N 1
ATOM 574 C CA . GLY A 1 81 ? 0.240 6.375 -2.103 1.00 90.88 81 GLY A CA 1
ATOM 575 C C . GLY A 1 81 ? -0.903 6.336 -3.114 1.00 90.88 81 GLY A C 1
ATOM 576 O O . GLY A 1 81 ? -1.978 5.841 -2.795 1.00 90.88 81 GLY A O 1
ATOM 577 N N . GLN A 1 82 ? -0.641 6.747 -4.358 1.00 91.88 82 GLN A N 1
ATOM 578 C CA . GLN A 1 82 ? -1.645 6.710 -5.429 1.00 91.88 82 GLN A CA 1
ATOM 579 C C . GLN A 1 82 ? -2.120 5.285 -5.738 1.00 91.88 82 GLN A C 1
ATOM 581 O O . GLN A 1 82 ? -3.314 5.049 -5.911 1.00 91.88 82 GLN A O 1
ATOM 586 N N . LEU A 1 83 ? -1.199 4.318 -5.786 1.00 93.19 83 LEU A N 1
ATOM 587 C CA . LEU A 1 83 ? -1.535 2.916 -6.049 1.00 93.19 83 LEU A CA 1
ATOM 588 C C . LEU A 1 83 ? -2.313 2.276 -4.889 1.00 93.19 83 LEU A C 1
ATOM 590 O O . LEU A 1 83 ? -3.224 1.486 -5.124 1.00 93.19 83 LEU A O 1
ATOM 594 N N . VAL A 1 84 ? -1.973 2.610 -3.642 1.00 90.81 84 VAL A N 1
ATOM 595 C CA . VAL A 1 84 ? -2.701 2.158 -2.449 1.00 90.81 84 VAL A CA 1
ATOM 596 C C . VAL A 1 84 ? -4.117 2.729 -2.455 1.00 90.81 84 VAL A C 1
ATOM 598 O O . VAL A 1 84 ? -5.065 1.964 -2.298 1.00 90.81 84 VAL A O 1
ATOM 601 N N . ASP A 1 85 ? -4.279 4.029 -2.704 1.00 89.44 85 ASP A N 1
ATOM 602 C CA . ASP A 1 85 ? -5.600 4.660 -2.784 1.00 89.44 85 ASP A CA 1
ATOM 603 C C . ASP A 1 85 ? -6.451 4.030 -3.898 1.00 89.44 85 ASP A C 1
ATOM 605 O O . ASP A 1 85 ? -7.620 3.703 -3.680 1.00 89.44 85 ASP A O 1
ATOM 609 N N . ALA A 1 86 ? -5.848 3.764 -5.063 1.00 89.00 86 ALA A N 1
ATOM 610 C CA . ALA A 1 86 ? -6.516 3.098 -6.178 1.00 89.00 86 ALA A CA 1
ATOM 611 C C . ALA A 1 86 ? -6.983 1.672 -5.831 1.00 89.00 86 ALA A C 1
ATOM 613 O O . ALA A 1 86 ? -8.081 1.275 -6.216 1.00 89.00 86 ALA A O 1
ATOM 614 N N . VAL A 1 87 ? -6.180 0.898 -5.090 1.00 84.44 87 VAL A N 1
ATOM 615 C CA . VAL A 1 87 ? -6.530 -0.479 -4.691 1.00 84.44 87 VAL A CA 1
ATOM 616 C C . VAL A 1 87 ? -7.570 -0.509 -3.569 1.00 84.44 87 VAL A C 1
ATOM 618 O O . VAL A 1 87 ? -8.360 -1.451 -3.499 1.00 84.44 87 VAL A O 1
ATOM 621 N N . LEU A 1 88 ? -7.580 0.490 -2.683 1.00 84.94 88 LEU A N 1
ATOM 622 C CA . LEU A 1 88 ? -8.489 0.531 -1.535 1.00 84.94 88 LEU A CA 1
ATOM 623 C C . LEU A 1 88 ? -9.800 1.265 -1.813 1.00 84.94 88 LEU A C 1
ATOM 625 O O . LEU A 1 88 ? -10.736 1.106 -1.034 1.00 84.94 88 LEU A O 1
ATOM 629 N N . GLY A 1 89 ? -9.906 2.011 -2.915 1.00 73.88 89 GLY A N 1
ATOM 630 C CA . GLY A 1 89 ? -11.181 2.454 -3.489 1.00 73.88 89 GLY A CA 1
ATOM 631 C C . GLY A 1 89 ? -12.081 3.253 -2.539 1.00 73.88 89 GLY A C 1
ATOM 632 O O . GLY A 1 89 ? -13.299 3.148 -2.628 1.00 73.88 89 GLY A O 1
ATOM 633 N N . GLY A 1 90 ? -11.505 3.996 -1.588 1.00 74.19 90 GLY A N 1
ATOM 634 C CA . GLY A 1 90 ? -12.254 4.728 -0.555 1.00 74.19 90 GLY A CA 1
ATOM 635 C C . GLY A 1 90 ? -12.878 3.854 0.545 1.00 74.19 90 GLY A C 1
ATOM 636 O O . GLY A 1 90 ? -13.502 4.379 1.462 1.00 74.19 90 GLY A O 1
ATOM 637 N N . TYR A 1 91 ? -12.688 2.533 0.496 1.00 74.12 91 TYR A N 1
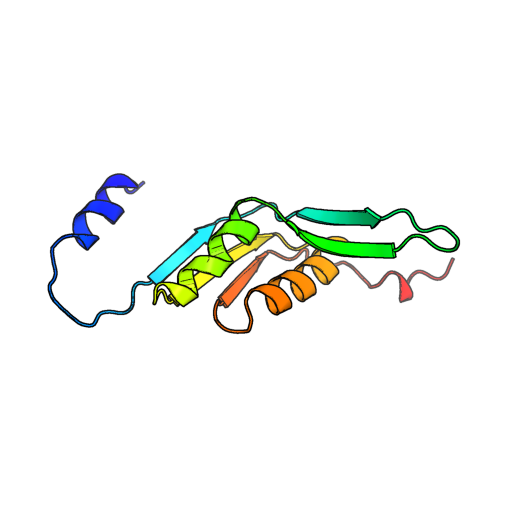ATOM 638 C CA . TYR A 1 91 ? -13.198 1.576 1.482 1.00 74.12 91 TYR A CA 1
ATOM 639 C C . TYR A 1 91 ? -12.288 1.402 2.702 1.00 74.12 91 TYR A C 1
ATOM 641 O O . TYR A 1 91 ? -12.638 0.700 3.653 1.00 74.12 91 TYR A O 1
ATOM 649 N N . ALA A 1 92 ? -11.110 2.020 2.675 1.00 78.50 92 ALA A N 1
ATOM 650 C CA . ALA A 1 92 ? -10.188 2.038 3.792 1.00 78.50 92 ALA A CA 1
ATOM 651 C C . ALA A 1 92 ? -9.582 3.430 3.964 1.00 78.50 92 ALA A C 1
ATOM 653 O O . ALA A 1 92 ? -9.326 4.142 2.994 1.00 78.50 92 ALA A O 1
ATOM 654 N N . THR A 1 93 ? -9.316 3.794 5.213 1.00 82.00 93 THR A N 1
ATOM 655 C CA . THR A 1 93 ? -8.540 4.990 5.540 1.00 82.00 93 THR A CA 1
ATOM 656 C C . THR A 1 93 ? -7.056 4.646 5.483 1.00 82.00 93 THR A C 1
ATOM 658 O O . THR A 1 93 ? -6.625 3.659 6.077 1.00 82.00 93 THR A O 1
ATOM 661 N N . VAL A 1 94 ? -6.248 5.460 4.809 1.00 80.06 94 VAL A N 1
ATOM 662 C CA . VAL A 1 94 ? -4.786 5.320 4.824 1.00 80.06 94 VAL A CA 1
ATOM 663 C C . VAL A 1 94 ? -4.213 6.341 5.793 1.00 80.06 94 VAL A C 1
ATOM 665 O O . VAL A 1 94 ? -4.413 7.543 5.648 1.00 80.06 94 VAL A O 1
ATOM 668 N N . THR A 1 95 ? -3.495 5.868 6.805 1.00 81.88 95 THR A N 1
ATOM 669 C CA . THR A 1 95 ? -2.701 6.716 7.695 1.00 81.88 95 THR A CA 1
ATOM 670 C C . THR A 1 95 ? -1.233 6.432 7.431 1.00 81.88 95 THR A C 1
ATOM 672 O O . THR A 1 95 ? -0.777 5.298 7.577 1.00 81.88 95 THR A O 1
ATOM 675 N N . SER A 1 96 ? -0.489 7.456 7.018 1.00 78.62 96 SER A N 1
ATOM 676 C CA . SER A 1 96 ? 0.914 7.298 6.646 1.00 78.62 96 SER A CA 1
ATOM 677 C C . SER A 1 96 ? 1.821 8.286 7.356 1.00 78.62 96 SER A C 1
ATOM 679 O O . SER A 1 96 ? 1.519 9.479 7.391 1.00 78.62 96 SER A O 1
ATOM 681 N N . ILE A 1 97 ? 2.978 7.812 7.814 1.00 77.19 97 ILE A N 1
ATOM 682 C CA . ILE A 1 97 ? 4.101 8.694 8.143 1.00 77.19 97 ILE A CA 1
ATOM 683 C C . ILE A 1 97 ? 4.781 9.085 6.829 1.00 77.19 97 ILE A C 1
ATOM 685 O O . ILE A 1 97 ? 5.107 8.215 6.018 1.00 77.19 97 ILE A O 1
ATOM 689 N N . ARG A 1 98 ? 4.977 10.390 6.628 1.00 73.19 98 ARG A N 1
ATOM 690 C CA . ARG A 1 98 ? 5.683 10.976 5.481 1.00 73.19 98 ARG A CA 1
ATOM 691 C C . ARG A 1 98 ? 6.933 11.694 5.982 1.00 73.19 98 ARG A C 1
ATOM 693 O O . ARG A 1 98 ? 6.896 12.278 7.065 1.00 73.19 98 ARG A O 1
ATOM 700 N N . SER A 1 99 ? 8.021 11.659 5.217 1.00 63.41 99 SER A N 1
ATOM 701 C CA . SER A 1 99 ? 9.184 12.499 5.519 1.00 63.41 99 SER A CA 1
ATOM 702 C C . SER A 1 99 ? 8.834 13.969 5.278 1.00 63.41 99 SER A C 1
ATOM 704 O O . SER A 1 99 ? 8.203 14.314 4.279 1.00 63.41 99 SER A O 1
ATOM 706 N N . VAL A 1 100 ? 9.210 14.840 6.213 1.00 55.19 100 VAL A N 1
ATOM 707 C CA . VAL A 1 100 ? 9.040 16.291 6.088 1.00 55.19 100 VAL A CA 1
ATOM 708 C C . VAL A 1 100 ? 10.310 16.844 5.443 1.00 55.19 100 VAL A C 1
ATOM 710 O O . VAL A 1 100 ? 11.361 16.826 6.077 1.00 55.19 100 VAL A O 1
ATOM 713 N N . GLY A 1 101 ? 10.226 17.337 4.200 1.00 57.00 101 GLY A N 1
ATOM 714 C CA . GLY A 1 101 ? 11.324 18.087 3.565 1.00 57.00 101 GLY A CA 1
ATOM 715 C C . GLY A 1 101 ? 11.791 17.643 2.174 1.00 57.00 101 GLY A C 1
ATOM 716 O O . GLY A 1 101 ? 12.773 18.193 1.681 1.00 57.00 101 GLY A O 1
ATOM 717 N N . GLU A 1 102 ? 11.123 16.706 1.501 1.00 54.19 102 GLU A N 1
ATOM 718 C CA . GLU A 1 102 ? 11.436 16.404 0.097 1.00 54.19 102 GLU A CA 1
ATOM 719 C C . GLU A 1 102 ? 10.877 17.512 -0.806 1.00 54.19 102 GLU A C 1
ATOM 721 O O . GLU A 1 102 ? 9.700 17.522 -1.166 1.00 54.19 102 GLU A O 1
ATOM 726 N N . ARG A 1 103 ? 11.730 18.489 -1.144 1.00 53.16 103 ARG A N 1
ATOM 727 C CA . ARG A 1 103 ? 11.484 19.382 -2.283 1.00 53.16 103 ARG A CA 1
ATOM 728 C C . ARG A 1 103 ? 11.326 18.511 -3.537 1.00 53.16 103 ARG A C 1
ATOM 730 O O . ARG A 1 103 ? 12.129 17.589 -3.699 1.00 53.16 103 ARG A O 1
ATOM 737 N N . PRO A 1 104 ? 10.338 18.766 -4.413 1.00 52.19 104 PRO A N 1
ATOM 738 C CA . PRO A 1 104 ? 10.270 18.089 -5.702 1.00 52.19 104 PRO A CA 1
ATOM 739 C C . PRO A 1 104 ? 11.622 18.226 -6.409 1.00 52.19 104 PRO A C 1
ATOM 741 O O . PRO A 1 104 ? 12.176 19.325 -6.438 1.00 52.19 104 PRO A O 1
ATOM 744 N N . LEU A 1 105 ? 12.145 17.155 -7.018 1.00 54.16 105 LEU A N 1
ATOM 745 C CA . LEU A 1 105 ? 13.351 17.245 -7.860 1.00 54.16 105 LEU A CA 1
ATOM 746 C C . LEU A 1 105 ? 13.213 18.288 -8.989 1.00 54.16 105 LEU A C 1
ATOM 748 O O . LEU A 1 105 ? 14.218 18.704 -9.551 1.00 54.16 105 LEU A O 1
ATOM 752 N N . ALA A 1 106 ? 11.994 18.757 -9.280 1.00 54.66 106 ALA A N 1
ATOM 753 C CA . ALA A 1 106 ? 11.726 19.882 -10.173 1.00 54.66 106 ALA A CA 1
ATOM 754 C C . ALA A 1 106 ? 12.400 21.207 -9.748 1.00 54.66 106 ALA A C 1
ATOM 756 O O . ALA A 1 106 ? 12.622 22.057 -10.605 1.00 54.66 106 ALA A O 1
ATOM 757 N N . ASP A 1 107 ? 12.773 21.369 -8.472 1.00 47.88 107 ASP A N 1
ATOM 758 C CA . ASP A 1 107 ? 13.494 22.551 -7.969 1.00 47.88 107 ASP A CA 1
ATOM 759 C C . ASP A 1 107 ? 15.026 22.369 -7.969 1.00 47.88 107 ASP A C 1
ATOM 761 O O . ASP A 1 107 ? 15.765 23.269 -7.561 1.00 47.88 107 ASP A O 1
ATOM 765 N N . LEU A 1 108 ? 15.524 21.208 -8.409 1.00 46.72 108 LEU A N 1
ATOM 766 C CA . LEU A 1 108 ? 16.949 20.913 -8.536 1.00 46.72 108 LEU A CA 1
ATOM 767 C C . LEU A 1 108 ? 17.373 21.091 -10.003 1.00 46.72 108 LEU A C 1
ATOM 769 O O . LEU A 1 108 ? 17.559 20.127 -10.742 1.00 46.72 108 LEU A O 1
ATOM 773 N N . VAL A 1 109 ? 17.499 22.346 -10.439 1.00 40.19 109 VAL A N 1
ATOM 774 C CA . VAL A 1 109 ? 18.181 22.671 -11.701 1.00 40.19 109 VAL A CA 1
ATOM 775 C C . VAL A 1 109 ? 19.675 22.386 -11.506 1.00 40.19 109 VAL A C 1
ATOM 777 O O . VAL A 1 109 ? 20.302 22.999 -10.639 1.00 40.19 109 VAL A O 1
ATOM 780 N N . LEU A 1 110 ? 20.210 21.426 -12.269 1.00 43.19 110 LEU A N 1
ATOM 781 C CA . LEU A 1 110 ? 21.651 21.203 -12.451 1.00 43.19 110 LEU A CA 1
ATOM 782 C C . LEU A 1 110 ? 22.247 22.244 -13.403 1.00 43.19 110 LEU A C 1
ATOM 784 O O . LEU A 1 110 ? 21.567 22.574 -14.402 1.00 43.19 110 LEU A O 1
#

pLDDT: mean 77.64, std 18.51, range [38.03, 95.69]

Sequence (110 aa):
MADARSVFAEARSGSHSAVNVVVVFAPSPVLTVTVEGRETVPDVHLHAGGQGVCRVRMLPALGSSVTLCCVLTGETGQMLGQLVDAVLGGYATVTSIRSVGERPLADLVL